Protein AF-A0A087TXL1-F1 (afdb_monomer_lite)

Foldseek 3Di:
DPPVVVVVVVVVVVVVVVVVVVVVVCCVPCVVVVVVVVVVVVVVVVVVCVVVVPDPVNVVVVVVCVVVCVVCVVPDLPDPVNVVVVD

Radius of gyration: 23.23 Å; chains: 1; bounding box: 55×32×51 Å

pLDDT: mean 94.06, std 5.56, range [60.81, 98.62]

Sequence (87 aa):
MKRQNVRTLSLIVCTFTYLLIGAAIFDALESENEQVQRNALHHVEGLLIQKYNISTEDYRIWSTVIIKGVPHKAGIQWKFAGAFYFA

Secondary structure (DSSP, 8-state):
--HHHHHHHHHHHHHHHHHHHHHHHHHHHHHHHHHHHHHHHHHHHHHHHHHHT--HHHHHHHHHHHHHHHHHHT--TTSHHHHHHH-

Organism: Stegodyphus mimosarum (NCBI:txid407821)

Structure (mmCIF, N/CA/C/O backbone):
data_AF-A0A087TXL1-F1
#
_entry.id   AF-A0A087TXL1-F1
#
loop_
_atom_site.group_PDB
_atom_site.id
_atom_site.type_symbol
_atom_site.label_atom_id
_atom_site.label_alt_id
_atom_site.label_comp_id
_atom_site.label_asym_id
_atom_site.label_entity_id
_atom_site.label_seq_id
_atom_site.pdbx_PDB_ins_code
_atom_site.Cartn_x
_atom_site.Cartn_y
_atom_site.Cartn_z
_atom_site.occupancy
_atom_site.B_iso_or_equiv
_atom_site.auth_seq_id
_atom_site.auth_comp_id
_atom_site.auth_asym_id
_atom_site.auth_atom_id
_atom_site.pdbx_PDB_model_num
ATOM 1 N N . MET A 1 1 ? 29.883 0.805 -33.627 1.00 60.81 1 MET A N 1
ATOM 2 C CA . MET A 1 1 ? 29.818 0.739 -32.144 1.00 60.81 1 MET A CA 1
ATOM 3 C C . MET A 1 1 ? 30.266 -0.638 -31.675 1.00 60.81 1 MET A C 1
ATOM 5 O O . MET A 1 1 ? 29.943 -1.611 -32.347 1.00 60.81 1 MET A O 1
ATOM 9 N N . LYS A 1 2 ? 30.996 -0.752 -30.553 1.00 81.88 2 LYS A N 1
ATOM 10 C CA . LYS A 1 2 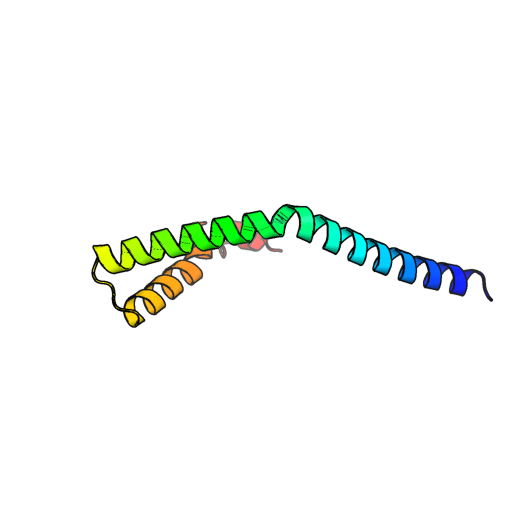? 31.343 -2.067 -29.979 1.00 81.88 2 LYS A CA 1
ATOM 11 C C . LYS A 1 2 ? 30.058 -2.847 -29.669 1.00 81.88 2 LYS A C 1
ATOM 13 O O . LYS A 1 2 ? 29.115 -2.276 -29.124 1.00 81.88 2 LYS A O 1
ATOM 18 N N . ARG A 1 3 ? 30.033 -4.146 -29.985 1.00 80.25 3 ARG A N 1
ATOM 19 C CA . ARG A 1 3 ? 28.866 -5.037 -29.809 1.00 80.25 3 ARG A CA 1
ATOM 20 C C . ARG A 1 3 ? 28.312 -5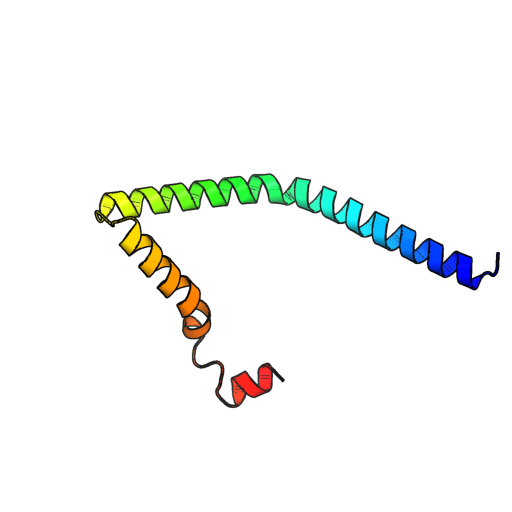.024 -28.376 1.00 80.25 3 ARG A C 1
ATOM 22 O O . ARG A 1 3 ? 27.106 -5.133 -28.187 1.00 80.25 3 ARG A O 1
ATOM 29 N N . GLN A 1 4 ? 29.182 -4.833 -27.381 1.00 78.62 4 GLN A N 1
ATOM 30 C CA . GLN A 1 4 ? 28.804 -4.692 -25.970 1.00 78.62 4 GLN A CA 1
ATOM 31 C C . GLN A 1 4 ? 27.961 -3.433 -25.714 1.00 78.62 4 GLN A C 1
ATOM 33 O O . GLN A 1 4 ? 26.921 -3.523 -25.073 1.00 78.62 4 GLN A O 1
ATOM 38 N N . ASN A 1 5 ? 28.346 -2.287 -26.281 1.00 85.81 5 ASN A N 1
ATOM 39 C CA . ASN A 1 5 ? 27.638 -1.018 -26.079 1.00 85.81 5 ASN A CA 1
ATOM 40 C C . ASN A 1 5 ? 26.242 -1.046 -26.711 1.00 85.81 5 ASN A C 1
ATOM 42 O O . ASN A 1 5 ? 25.299 -0.501 -26.147 1.00 85.81 5 ASN A O 1
ATOM 46 N N . VAL A 1 6 ? 26.105 -1.716 -27.861 1.00 92.69 6 VAL A N 1
ATOM 47 C CA . VAL A 1 6 ? 24.803 -1.928 -28.510 1.00 92.69 6 VAL A CA 1
ATOM 48 C C . VAL A 1 6 ? 23.912 -2.807 -27.635 1.00 92.69 6 VAL A C 1
ATOM 50 O O . VAL A 1 6 ? 22.783 -2.426 -27.360 1.00 92.69 6 VAL A O 1
ATOM 53 N N . ARG A 1 7 ? 24.430 -3.934 -27.121 1.00 92.75 7 ARG A N 1
ATOM 54 C CA . ARG A 1 7 ? 23.671 -4.825 -26.228 1.00 92.75 7 ARG A CA 1
ATOM 55 C C . ARG A 1 7 ? 23.171 -4.097 -24.978 1.00 92.75 7 ARG A C 1
ATOM 57 O O . ARG A 1 7 ? 22.007 -4.253 -24.624 1.00 92.75 7 ARG A O 1
ATOM 64 N N . THR A 1 8 ? 24.028 -3.318 -24.320 1.00 94.31 8 THR A N 1
ATOM 65 C CA . THR A 1 8 ? 23.642 -2.569 -23.116 1.00 94.31 8 THR A CA 1
ATOM 66 C C . THR A 1 8 ? 22.558 -1.542 -23.427 1.00 94.31 8 THR A C 1
ATOM 68 O O . THR A 1 8 ? 21.554 -1.491 -22.725 1.00 94.31 8 THR A O 1
ATOM 71 N N . LEU A 1 9 ? 22.711 -0.775 -24.509 1.00 94.31 9 LEU A N 1
ATOM 72 C CA . LEU A 1 9 ? 21.713 0.217 -24.906 1.00 94.31 9 LEU A CA 1
ATOM 73 C C . LEU A 1 9 ? 20.371 -0.436 -25.276 1.00 94.31 9 LEU A C 1
ATOM 75 O O . LEU A 1 9 ? 19.324 0.043 -24.853 1.00 94.31 9 LEU A O 1
ATOM 79 N N . SER A 1 10 ? 20.393 -1.562 -25.995 1.00 94.94 10 SER A N 1
ATOM 80 C CA . SER A 1 10 ? 19.184 -2.322 -26.329 1.00 94.94 10 SER A CA 1
ATOM 81 C C . SER A 1 10 ? 18.460 -2.845 -25.090 1.00 94.94 10 SER A C 1
ATOM 83 O O . SER A 1 10 ? 17.237 -2.773 -25.038 1.00 94.94 10 SER A O 1
ATOM 85 N N . LEU A 1 11 ? 19.191 -3.341 -24.084 1.00 96.62 11 LEU A N 1
ATOM 86 C CA . LEU A 1 11 ? 18.585 -3.785 -22.826 1.00 96.62 11 LEU A CA 1
ATOM 87 C C . LEU A 1 11 ? 17.943 -2.622 -22.073 1.00 96.62 11 LEU A C 1
ATOM 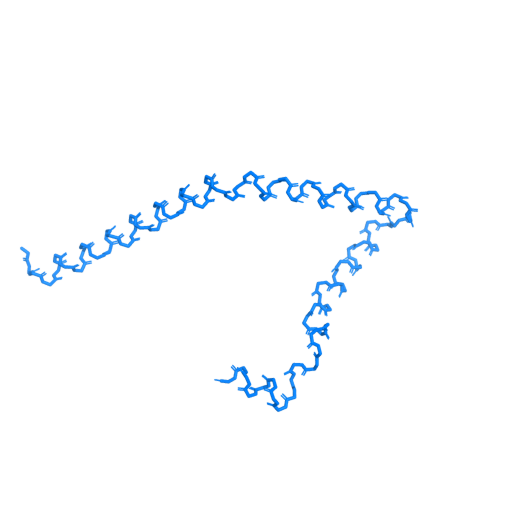89 O O . LEU A 1 11 ? 16.823 -2.767 -21.606 1.00 96.62 11 LEU A O 1
ATOM 93 N N . ILE A 1 12 ? 18.603 -1.464 -22.013 1.00 97.12 12 ILE A N 1
ATOM 94 C CA . ILE A 1 12 ? 18.043 -0.267 -21.372 1.00 97.12 12 ILE A CA 1
ATOM 95 C C . ILE A 1 12 ? 16.723 0.133 -22.043 1.00 97.12 12 ILE A C 1
ATOM 97 O O . ILE A 1 12 ? 15.712 0.295 -21.362 1.00 97.12 12 ILE A O 1
ATOM 101 N N . VAL A 1 13 ? 16.706 0.234 -23.375 1.00 97.94 13 VAL A N 1
ATOM 102 C CA . VAL A 1 13 ? 15.494 0.589 -24.134 1.00 97.94 13 VAL A CA 1
ATOM 103 C C . VAL A 1 13 ? 14.390 -0.459 -23.948 1.00 97.94 13 VAL A C 1
ATOM 105 O O . VAL A 1 13 ? 13.229 -0.102 -23.749 1.00 97.94 13 VAL A O 1
ATOM 108 N N . CYS A 1 14 ? 14.739 -1.748 -23.959 1.00 98.00 14 CYS A N 1
ATOM 109 C CA . CYS A 1 14 ? 13.795 -2.839 -23.712 1.00 98.00 14 CYS A CA 1
ATOM 110 C C . CYS A 1 14 ? 13.176 -2.748 -22.308 1.00 98.00 14 CYS A C 1
ATOM 112 O O . CYS A 1 14 ? 11.962 -2.821 -22.161 1.00 98.00 14 CYS A O 1
ATOM 114 N N . THR A 1 15 ? 13.981 -2.502 -21.274 1.00 98.19 15 THR A N 1
ATOM 115 C CA . THR A 1 15 ? 13.477 -2.356 -19.903 1.00 98.19 15 THR A CA 1
ATOM 116 C C . THR A 1 15 ? 12.552 -1.148 -19.770 1.00 98.19 15 THR A C 1
ATOM 118 O O . THR A 1 15 ? 11.486 -1.263 -19.173 1.00 98.19 15 THR A O 1
ATOM 121 N N . PHE A 1 16 ? 12.908 -0.001 -20.356 1.00 98.44 16 PHE A N 1
ATOM 122 C CA . PHE A 1 16 ? 12.034 1.176 -20.321 1.00 98.44 16 PHE A CA 1
ATOM 123 C C . PHE A 1 16 ? 10.707 0.930 -21.036 1.00 98.44 16 PHE A C 1
ATOM 125 O O . PHE A 1 16 ? 9.652 1.248 -20.495 1.00 98.44 16 PHE A O 1
ATOM 132 N N . THR A 1 17 ? 10.742 0.331 -22.226 1.00 98.12 17 THR A N 1
ATOM 133 C CA . THR A 1 17 ? 9.515 0.005 -22.969 1.00 98.12 17 THR A CA 1
ATOM 134 C C . THR A 1 17 ? 8.657 -1.021 -22.232 1.00 98.12 17 THR A C 1
ATOM 136 O O . THR A 1 17 ? 7.446 -0.839 -22.155 1.00 98.12 17 THR A O 1
ATOM 139 N N . TYR A 1 18 ? 9.264 -2.032 -21.607 1.00 98.31 18 TYR A N 1
ATOM 140 C CA . TYR A 1 18 ? 8.565 -2.994 -20.756 1.00 98.31 18 TYR A CA 1
ATOM 141 C C . TYR A 1 18 ? 7.850 -2.316 -19.579 1.00 98.31 18 TYR A C 1
ATOM 143 O O . TYR A 1 18 ? 6.677 -2.590 -19.338 1.00 98.31 18 TYR A O 1
ATOM 151 N N . LEU A 1 19 ? 8.523 -1.394 -18.879 1.00 98.62 19 LEU A N 1
ATOM 152 C CA . LEU A 1 19 ? 7.916 -0.641 -17.777 1.00 98.62 19 LEU A CA 1
ATOM 153 C C . LEU A 1 19 ? 6.759 0.248 -18.251 1.00 98.62 19 LEU A C 1
ATOM 155 O O . LEU A 1 19 ? 5.726 0.285 -17.591 1.00 98.62 19 LEU A O 1
ATOM 159 N N . LEU A 1 20 ? 6.901 0.929 -19.393 1.00 98.56 20 LEU A N 1
ATOM 160 C CA . LEU A 1 20 ? 5.845 1.787 -19.945 1.00 98.56 20 LEU A CA 1
ATOM 161 C C . LEU A 1 20 ? 4.609 0.984 -20.361 1.00 98.56 20 LEU A C 1
ATOM 163 O O . LEU A 1 20 ? 3.487 1.375 -20.049 1.00 98.56 20 LEU A O 1
ATOM 167 N N . ILE A 1 21 ? 4.812 -0.151 -21.034 1.00 98.62 21 ILE A N 1
ATOM 168 C CA . ILE A 1 21 ? 3.714 -1.042 -21.422 1.00 98.62 21 ILE A CA 1
ATOM 169 C C . ILE A 1 21 ? 3.049 -1.628 -20.174 1.00 98.62 21 ILE A C 1
ATOM 171 O O . ILE A 1 21 ? 1.825 -1.623 -20.083 1.00 98.62 21 ILE A O 1
ATOM 175 N N . GLY A 1 22 ? 3.839 -2.081 -19.196 1.00 98.44 22 GLY A N 1
ATOM 176 C CA . GLY A 1 22 ? 3.323 -2.570 -17.919 1.00 98.44 22 GLY A CA 1
ATOM 177 C C . GLY A 1 22 ? 2.470 -1.522 -17.208 1.00 98.44 22 GLY A C 1
ATOM 178 O O . GLY A 1 22 ? 1.358 -1.833 -16.797 1.00 98.44 22 GLY A O 1
ATOM 179 N N . ALA A 1 23 ? 2.939 -0.274 -17.133 1.00 98.44 23 ALA A N 1
ATOM 180 C CA . ALA A 1 23 ? 2.184 0.829 -16.543 1.00 98.44 23 ALA A CA 1
ATOM 181 C C . ALA A 1 23 ? 0.842 1.061 -17.256 1.00 98.44 23 ALA A C 1
ATOM 183 O O . ALA A 1 23 ? -0.176 1.178 -16.585 1.00 98.44 23 ALA A O 1
ATOM 184 N N . ALA A 1 24 ? 0.821 1.058 -18.593 1.00 98.38 24 ALA A N 1
ATOM 185 C CA . ALA A 1 24 ? -0.413 1.228 -19.360 1.00 98.38 24 ALA A CA 1
ATOM 186 C C . ALA A 1 24 ? -1.409 0.073 -19.150 1.00 98.38 24 ALA A C 1
ATOM 188 O O . ALA A 1 24 ? -2.612 0.302 -19.058 1.00 98.38 24 ALA A O 1
ATOM 189 N N . ILE A 1 25 ? -0.917 -1.166 -19.053 1.00 98.44 25 ILE A N 1
ATOM 190 C CA . ILE A 1 25 ? -1.762 -2.335 -18.775 1.00 98.44 25 ILE A CA 1
ATOM 191 C C . ILE A 1 25 ? -2.327 -2.265 -17.353 1.00 98.44 25 ILE A C 1
ATOM 193 O O . ILE A 1 25 ? -3.522 -2.472 -17.174 1.00 98.44 25 ILE A O 1
ATOM 197 N N . PHE A 1 26 ? -1.498 -1.967 -16.347 1.00 98.38 26 PHE A N 1
ATOM 198 C CA . PHE A 1 26 ? -1.970 -1.848 -14.965 1.00 98.38 26 PHE A CA 1
ATOM 199 C C . PHE A 1 26 ? -2.975 -0.709 -14.801 1.00 98.38 26 PHE A C 1
ATOM 201 O O . PHE A 1 26 ? -3.982 -0.898 -14.130 1.00 98.38 26 PHE A O 1
ATOM 208 N N . ASP A 1 27 ? -2.750 0.432 -15.453 1.00 97.88 27 ASP A N 1
ATOM 209 C CA . ASP A 1 27 ? -3.703 1.542 -15.452 1.00 97.88 27 ASP A CA 1
ATOM 210 C C . ASP A 1 27 ? -5.048 1.124 -16.062 1.00 97.88 27 ASP A C 1
ATOM 212 O O . ASP A 1 27 ? -6.092 1.308 -15.442 1.00 97.88 27 ASP A O 1
ATOM 216 N N . ALA A 1 28 ? -5.035 0.454 -17.219 1.00 97.62 28 ALA A N 1
ATOM 217 C CA . ALA A 1 28 ? -6.256 -0.014 -17.874 1.00 97.62 28 ALA A CA 1
ATOM 218 C C . ALA A 1 28 ? -7.028 -1.079 -17.071 1.00 97.62 28 ALA A C 1
ATOM 220 O O . ALA A 1 28 ? -8.237 -1.210 -17.252 1.00 97.62 28 ALA A O 1
ATOM 221 N N . LEU A 1 29 ? -6.349 -1.860 -16.224 1.00 97.94 29 LEU A N 1
ATOM 222 C CA . LEU A 1 29 ? -6.969 -2.958 -15.475 1.00 97.94 29 LEU A CA 1
ATOM 223 C C . LEU A 1 29 ? -7.374 -2.578 -14.046 1.00 97.94 29 LEU A C 1
ATOM 225 O O . LEU A 1 29 ? -8.401 -3.052 -13.569 1.00 97.94 29 LEU A O 1
ATOM 229 N N . GLU A 1 30 ? -6.587 -1.751 -13.356 1.00 98.12 30 GLU A N 1
ATOM 230 C CA . GLU A 1 30 ? -6.754 -1.521 -11.915 1.00 98.12 30 GLU A CA 1
ATOM 231 C C . GLU A 1 30 ? -7.296 -0.131 -11.558 1.00 98.12 30 GLU A C 1
ATOM 233 O O . GLU A 1 30 ? -7.871 0.020 -10.481 1.00 98.12 30 GLU A O 1
ATOM 238 N N . SER A 1 31 ? -7.175 0.879 -12.431 1.00 95.75 31 SER A N 1
ATOM 239 C CA . SER A 1 31 ? -7.530 2.269 -12.081 1.00 95.75 31 SER A CA 1
ATOM 240 C C . SER A 1 31 ? -9.006 2.444 -11.697 1.00 95.75 31 SER A C 1
ATOM 242 O O . SER A 1 31 ? -9.321 3.006 -10.643 1.00 95.75 31 SER A O 1
ATOM 244 N N . GLU A 1 32 ? -9.932 1.923 -12.507 1.00 97.06 32 GLU A N 1
ATOM 245 C CA . GLU A 1 32 ? -11.369 2.003 -12.217 1.00 97.06 32 GLU A CA 1
ATOM 246 C C . GLU A 1 32 ? -11.732 1.222 -10.949 1.00 97.06 32 GLU A C 1
ATOM 248 O O . GLU A 1 32 ? -12.494 1.700 -10.104 1.00 97.06 32 GLU A O 1
ATOM 253 N N . ASN A 1 33 ? -11.150 0.032 -10.791 1.00 96.56 33 ASN A N 1
ATOM 254 C CA . ASN A 1 33 ? -11.382 -0.837 -9.644 1.00 96.56 33 ASN A CA 1
ATOM 255 C C . ASN A 1 33 ? -10.914 -0.176 -8.335 1.00 96.56 33 ASN A C 1
ATOM 257 O O . ASN A 1 33 ? -11.650 -0.179 -7.345 1.00 96.56 33 ASN A O 1
ATOM 261 N N . GLU A 1 34 ? -9.736 0.456 -8.337 1.00 97.38 34 GLU A N 1
ATOM 262 C CA . GLU A 1 34 ? -9.227 1.217 -7.195 1.00 97.38 34 GLU A CA 1
ATOM 263 C C . GLU A 1 34 ? -10.189 2.351 -6.817 1.00 97.38 34 GLU A C 1
ATOM 265 O O . GLU A 1 34 ? -10.534 2.508 -5.642 1.00 97.38 34 GLU A O 1
ATOM 270 N N . GLN A 1 35 ? -10.672 3.118 -7.799 1.00 97.19 35 GLN A N 1
ATOM 271 C CA . GLN A 1 35 ? -11.588 4.226 -7.541 1.00 97.19 35 GLN A CA 1
ATOM 272 C C . GLN A 1 35 ? -12.921 3.743 -6.954 1.00 97.19 35 GLN A C 1
ATOM 274 O O . GLN A 1 35 ? -13.433 4.350 -6.008 1.00 97.19 35 GLN A O 1
ATOM 279 N N . VAL A 1 36 ? -13.481 2.646 -7.472 1.00 97.75 36 VAL A N 1
ATOM 280 C CA . VAL A 1 36 ? -14.718 2.047 -6.947 1.00 97.75 36 VAL A CA 1
ATOM 281 C C . VAL A 1 36 ? -14.525 1.576 -5.506 1.00 97.75 36 VAL A C 1
ATOM 283 O O . VAL A 1 36 ? -15.337 1.915 -4.641 1.00 97.75 36 VAL A O 1
ATOM 286 N N . GLN A 1 37 ? -13.441 0.853 -5.216 1.00 97.50 37 GLN A N 1
ATOM 287 C CA . GLN A 1 37 ? -13.143 0.383 -3.861 1.00 97.50 37 GLN A CA 1
ATOM 288 C C . GLN A 1 37 ? -12.921 1.544 -2.889 1.00 97.50 37 GLN A C 1
ATOM 290 O O . GLN A 1 37 ? -13.472 1.543 -1.787 1.00 97.50 37 GLN A O 1
ATOM 295 N N . ARG A 1 38 ? -12.173 2.569 -3.308 1.00 97.00 38 ARG A N 1
ATOM 296 C CA . ARG A 1 38 ? -11.945 3.793 -2.533 1.00 97.00 38 ARG A CA 1
ATOM 297 C C . ARG A 1 38 ? -13.261 4.491 -2.196 1.00 97.00 38 ARG A C 1
ATOM 299 O O . ARG A 1 38 ? -13.502 4.811 -1.034 1.00 97.00 38 ARG A O 1
ATOM 306 N N . ASN A 1 39 ? -14.129 4.687 -3.186 1.00 97.88 39 ASN A N 1
ATOM 307 C CA . ASN A 1 39 ? -15.434 5.316 -2.989 1.00 97.88 39 ASN A CA 1
ATOM 308 C C . ASN A 1 39 ? -16.322 4.502 -2.038 1.00 97.88 39 ASN A C 1
ATOM 310 O O . ASN A 1 39 ? -16.954 5.070 -1.149 1.00 97.88 39 ASN A O 1
ATOM 314 N N . ALA A 1 40 ? -16.346 3.176 -2.192 1.00 97.69 40 ALA A N 1
ATOM 315 C CA . ALA A 1 40 ? -17.105 2.288 -1.320 1.00 97.69 40 ALA A CA 1
ATOM 316 C C . ALA A 1 40 ? -16.611 2.353 0.135 1.00 97.69 40 ALA A C 1
ATOM 318 O O . ALA A 1 40 ? -17.423 2.463 1.056 1.00 97.69 40 ALA A O 1
ATOM 319 N N . LEU A 1 41 ? -15.291 2.348 0.349 1.00 96.75 41 LEU A N 1
ATOM 320 C CA . LEU A 1 41 ? -14.696 2.488 1.679 1.00 96.75 41 LEU A CA 1
ATOM 321 C C . LEU A 1 41 ? -15.028 3.842 2.310 1.00 96.75 41 LEU A C 1
ATOM 323 O O . LEU A 1 41 ? -15.482 3.865 3.451 1.00 96.75 41 LEU A O 1
ATOM 327 N N . HIS A 1 42 ? -14.892 4.945 1.567 1.00 96.12 42 HIS A N 1
ATOM 328 C CA . HIS A 1 42 ? -15.260 6.277 2.060 1.00 96.12 42 HIS A CA 1
ATOM 329 C C . HIS A 1 42 ? -16.751 6.402 2.383 1.00 96.12 42 HIS A C 1
ATOM 331 O O . HIS A 1 42 ? -17.132 7.074 3.342 1.00 96.12 42 HIS A O 1
ATOM 337 N N . HIS A 1 43 ? -17.612 5.734 1.616 1.00 97.69 43 HIS A N 1
ATOM 338 C CA . HIS A 1 43 ? -19.037 5.702 1.911 1.00 97.69 43 HIS A CA 1
ATOM 339 C C . HIS A 1 43 ? -19.320 4.984 3.239 1.00 97.69 43 HIS A C 1
ATOM 341 O O . HIS A 1 43 ? -20.016 5.522 4.099 1.00 97.69 43 HIS A O 1
ATOM 347 N N . VAL A 1 44 ? -18.742 3.795 3.440 1.00 96.50 44 VAL A N 1
ATOM 348 C CA . VAL A 1 44 ? -18.881 3.038 4.696 1.00 96.50 44 VAL A CA 1
ATOM 349 C C . VAL A 1 44 ? -18.290 3.807 5.879 1.00 96.50 44 VAL A C 1
ATOM 351 O O . VAL A 1 44 ? -18.908 3.868 6.940 1.00 96.50 44 VAL A O 1
ATOM 354 N N . GLU A 1 45 ? -17.127 4.429 5.698 1.00 94.25 45 GLU A N 1
ATOM 355 C CA . GLU A 1 45 ? -16.489 5.312 6.676 1.00 94.25 45 GLU A CA 1
ATOM 356 C C . GLU A 1 45 ? -17.440 6.432 7.124 1.00 94.25 45 GLU A C 1
ATOM 358 O O . GLU A 1 45 ? -17.702 6.570 8.321 1.00 94.25 45 GLU A O 1
ATOM 363 N N . GLY A 1 46 ? -18.026 7.175 6.179 1.00 95.62 46 GLY A N 1
ATOM 364 C CA . GLY A 1 46 ? -18.972 8.253 6.478 1.00 95.62 46 GLY A CA 1
ATOM 365 C C . GLY A 1 46 ? -20.216 7.766 7.226 1.00 95.62 46 GLY A C 1
ATOM 366 O O . GLY A 1 46 ? -20.631 8.388 8.208 1.00 95.62 46 GLY A O 1
ATOM 367 N N . LEU A 1 47 ? -20.768 6.613 6.828 1.00 97.06 47 LEU A N 1
ATOM 368 C CA . LEU A 1 47 ? -21.896 5.989 7.528 1.00 97.06 47 LEU A CA 1
ATOM 369 C C . LEU A 1 47 ? -21.554 5.653 8.985 1.00 97.06 47 LEU A C 1
ATOM 371 O O . LEU A 1 47 ? -22.381 5.864 9.871 1.00 97.06 47 LEU A O 1
ATOM 375 N N . LEU A 1 48 ? -20.351 5.138 9.253 1.00 95.88 48 LEU A N 1
ATOM 376 C CA . LEU A 1 48 ? -19.914 4.796 10.609 1.00 95.88 48 LEU A CA 1
ATOM 377 C C . LEU A 1 48 ? -19.691 6.045 11.465 1.00 95.88 48 LEU A C 1
ATOM 379 O O . LEU A 1 48 ? -20.163 6.088 12.601 1.00 95.88 48 LEU A O 1
ATOM 383 N N . ILE A 1 49 ? -19.030 7.066 10.916 1.00 96.44 49 ILE A N 1
ATOM 384 C CA . ILE A 1 49 ? -18.800 8.341 11.607 1.00 96.44 49 ILE A CA 1
ATOM 385 C C . ILE A 1 49 ? -20.134 8.957 12.037 1.00 96.44 49 ILE A C 1
ATOM 387 O O . ILE A 1 49 ? -20.295 9.316 13.204 1.00 96.44 49 ILE A O 1
ATOM 391 N N . GLN A 1 50 ? -21.116 9.005 11.131 1.00 96.56 50 GLN A N 1
ATOM 392 C CA . GLN A 1 50 ? -22.444 9.537 11.427 1.00 96.56 50 GLN A CA 1
ATOM 393 C C . GLN A 1 50 ? -23.205 8.664 12.434 1.00 96.56 50 GLN A C 1
ATOM 395 O O . GLN A 1 50 ? -23.779 9.183 13.390 1.00 96.56 50 GLN A O 1
ATOM 400 N N . LYS A 1 51 ? -23.202 7.337 12.250 1.00 97.50 51 LYS A N 1
ATOM 401 C CA . LYS A 1 51 ? -23.940 6.392 13.104 1.00 97.50 51 LYS A CA 1
ATOM 402 C C . LYS A 1 51 ? -23.476 6.423 14.560 1.00 97.50 51 LYS A C 1
ATOM 404 O O . LYS A 1 51 ? -24.299 6.265 15.457 1.00 97.50 51 LYS A O 1
ATOM 409 N N . TYR A 1 52 ? -22.176 6.593 14.785 1.00 96.50 52 TYR A N 1
ATOM 410 C CA . TYR A 1 52 ? -21.571 6.577 16.119 1.00 96.50 52 TYR A CA 1
ATOM 411 C C . TYR A 1 52 ? -21.192 7.970 16.634 1.00 96.50 52 TYR A C 1
ATOM 413 O O . TYR A 1 52 ? -20.605 8.067 17.708 1.00 96.50 52 TYR A O 1
ATOM 421 N N 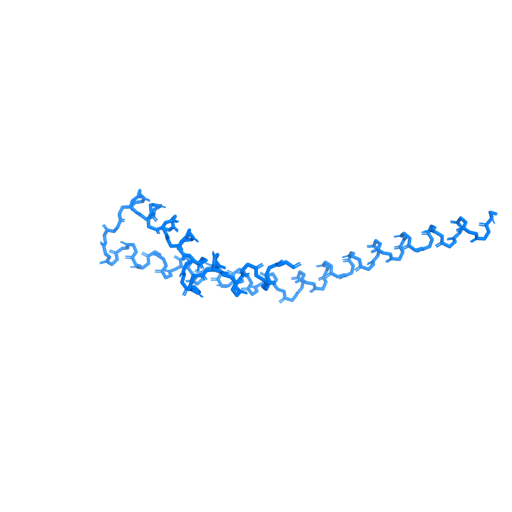. ASN A 1 53 ? -21.543 9.034 15.901 1.00 96.62 53 ASN A N 1
ATOM 422 C CA . ASN A 1 53 ? -21.236 10.423 16.247 1.00 96.62 53 ASN A CA 1
ATOM 423 C C . ASN A 1 53 ? -19.745 10.637 16.584 1.00 96.62 53 ASN A C 1
ATOM 425 O O . ASN A 1 53 ? -19.397 11.227 17.607 1.00 96.62 53 ASN A O 1
ATOM 429 N N . ILE A 1 54 ? -18.864 10.090 15.742 1.00 95.56 54 ILE A N 1
ATOM 430 C CA . ILE A 1 54 ? -17.410 10.130 15.942 1.00 95.56 54 ILE A CA 1
ATOM 431 C C . ILE A 1 54 ? -16.883 11.493 15.485 1.00 95.56 54 ILE A C 1
ATOM 43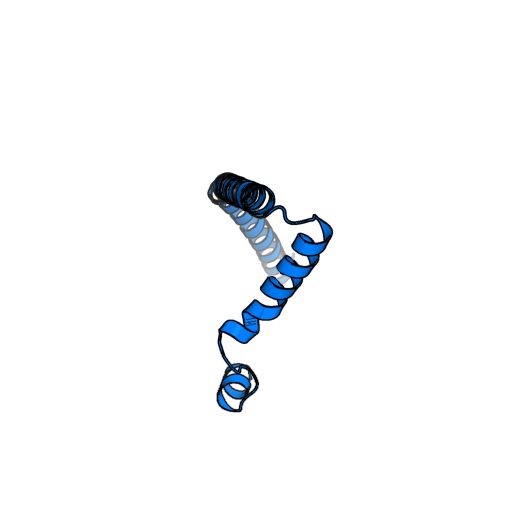3 O O . ILE A 1 54 ? -17.211 11.954 14.392 1.00 95.56 54 ILE A O 1
ATOM 437 N N . SER A 1 55 ? -16.045 12.137 16.300 1.00 95.75 55 SER A N 1
ATOM 438 C CA . SER A 1 55 ? -15.381 13.379 15.896 1.00 95.75 55 SER A CA 1
ATOM 439 C C . SER A 1 55 ? -14.264 13.114 14.877 1.00 95.75 55 SER A C 1
ATOM 441 O O . SER A 1 55 ? -13.684 12.028 14.824 1.00 95.75 55 SER A O 1
ATOM 443 N N . THR A 1 56 ? -13.905 14.115 14.074 1.00 93.25 56 THR A N 1
ATOM 444 C CA . THR A 1 56 ? -12.802 13.988 13.104 1.00 93.25 56 THR A CA 1
ATOM 445 C C . THR A 1 56 ? -11.461 13.686 13.778 1.00 93.25 56 THR A C 1
ATOM 447 O O . THR A 1 56 ? -10.654 12.931 13.233 1.00 93.25 56 THR A O 1
ATOM 450 N N . GLU A 1 57 ? -11.228 14.227 14.978 1.00 95.12 57 GLU A N 1
ATOM 451 C CA . GLU A 1 57 ? -10.016 13.942 15.750 1.00 95.12 57 GLU A CA 1
ATOM 452 C C . GLU A 1 57 ? -10.003 12.509 16.284 1.00 95.12 57 GLU A C 1
ATOM 454 O O . GLU A 1 57 ? -8.999 11.810 16.127 1.00 95.12 57 GLU A O 1
ATOM 459 N N . ASP A 1 58 ? -11.122 12.032 16.837 1.00 95.44 58 ASP A N 1
ATOM 460 C CA . ASP A 1 58 ? -11.225 10.656 17.332 1.00 95.44 58 ASP A CA 1
ATOM 461 C C . ASP A 1 58 ? -11.069 9.649 16.194 1.00 95.44 58 ASP A C 1
ATOM 463 O O . ASP A 1 58 ? -10.376 8.641 16.345 1.00 95.44 58 ASP A O 1
ATOM 467 N N . TYR A 1 59 ? -11.638 9.946 15.023 1.00 94.31 59 TYR A N 1
ATOM 468 C CA . TYR A 1 59 ? -11.461 9.128 13.830 1.00 94.31 59 TYR A CA 1
ATOM 469 C C . TYR A 1 59 ? -9.986 9.032 13.410 1.00 94.31 59 TYR A C 1
ATOM 471 O O . TYR A 1 59 ? -9.492 7.941 13.114 1.00 94.31 59 TYR A O 1
ATOM 479 N N . ARG A 1 60 ? -9.243 10.147 13.435 1.00 94.31 60 ARG A N 1
ATOM 480 C CA . ARG A 1 60 ? -7.807 10.172 13.109 1.00 94.31 60 ARG A CA 1
ATOM 481 C C . ARG A 1 60 ? -6.975 9.368 14.109 1.00 94.31 60 ARG A C 1
ATOM 483 O O . ARG A 1 60 ? -6.034 8.667 13.721 1.00 94.31 60 ARG A O 1
ATOM 490 N N . ILE A 1 61 ? -7.310 9.450 15.395 1.00 95.81 61 ILE A N 1
ATOM 491 C CA . ILE A 1 61 ? -6.661 8.644 16.434 1.00 95.81 61 ILE A CA 1
ATOM 492 C C . ILE A 1 61 ? -6.969 7.162 16.197 1.00 95.81 61 ILE A C 1
ATOM 494 O O . ILE A 1 61 ? -6.054 6.337 16.161 1.00 95.81 61 ILE A O 1
ATOM 498 N N . TRP A 1 62 ? -8.237 6.824 15.972 1.00 93.88 62 TRP A N 1
ATOM 499 C CA . TRP A 1 62 ? -8.692 5.455 15.759 1.00 93.88 62 TRP A CA 1
ATOM 500 C C . TRP A 1 62 ? -8.060 4.802 14.524 1.00 93.88 62 TRP A C 1
ATOM 502 O O . TRP A 1 62 ? -7.529 3.693 14.624 1.00 93.88 62 TRP A O 1
ATOM 512 N N . SER A 1 63 ? -8.017 5.501 13.386 1.00 93.00 63 SER A N 1
ATOM 513 C CA . SER A 1 63 ? -7.357 5.011 12.169 1.00 93.00 63 SER A CA 1
ATOM 514 C C . SER A 1 63 ? -5.861 4.780 12.392 1.00 93.00 63 SER A C 1
ATOM 516 O O . SER A 1 63 ? -5.329 3.738 12.003 1.00 93.00 63 SER A O 1
ATOM 518 N N . THR A 1 64 ? -5.192 5.681 13.118 1.00 95.19 64 THR A N 1
ATOM 519 C CA . THR A 1 64 ? -3.779 5.523 13.489 1.00 95.19 64 THR A CA 1
ATOM 520 C C . THR A 1 64 ? -3.556 4.268 14.334 1.00 95.19 64 THR A C 1
ATOM 522 O O . THR A 1 64 ? -2.615 3.516 14.074 1.00 95.19 64 THR A O 1
ATOM 525 N N . VAL A 1 65 ? -4.412 4.017 15.331 1.00 95.94 65 VAL A N 1
ATOM 526 C CA . VAL A 1 65 ? -4.328 2.812 16.172 1.00 95.94 65 VAL A CA 1
ATOM 527 C C . VAL A 1 65 ? -4.547 1.551 15.338 1.00 95.94 65 VAL A C 1
ATOM 529 O O . VAL A 1 65 ? -3.785 0.596 15.480 1.00 95.94 65 VAL A O 1
ATOM 532 N N . ILE A 1 66 ? -5.535 1.543 14.438 1.00 93.81 66 ILE A N 1
ATOM 533 C CA . ILE A 1 66 ? -5.807 0.390 13.572 1.00 93.81 66 ILE A CA 1
ATOM 534 C C . ILE A 1 66 ? -4.620 0.099 12.656 1.00 93.81 66 ILE A C 1
ATOM 536 O O . ILE A 1 66 ? -4.158 -1.042 12.637 1.00 93.81 66 ILE A O 1
ATOM 540 N N . ILE A 1 67 ? -4.110 1.106 11.936 1.00 94.12 67 ILE A N 1
ATOM 541 C CA . ILE A 1 67 ? -2.997 0.948 10.987 1.00 94.12 67 ILE A CA 1
ATOM 542 C C . ILE A 1 67 ? -1.748 0.445 11.718 1.00 94.12 67 ILE A C 1
ATOM 544 O O . ILE A 1 67 ? -1.139 -0.536 11.294 1.00 94.12 67 ILE A O 1
ATOM 548 N N . LYS A 1 68 ? -1.396 1.052 12.861 1.00 93.25 68 LYS A N 1
ATOM 549 C CA . LYS A 1 68 ? -0.249 0.607 13.673 1.00 93.25 68 LYS A CA 1
ATOM 550 C C . LYS A 1 68 ? -0.470 -0.762 14.317 1.00 93.25 68 LYS A C 1
ATOM 552 O O . LYS A 1 68 ? 0.493 -1.471 14.589 1.00 93.25 68 LYS A O 1
ATOM 557 N N . GLY A 1 69 ? -1.722 -1.149 14.545 1.00 92.44 69 GLY A N 1
ATOM 558 C CA . GLY A 1 69 ? -2.095 -2.444 15.103 1.00 92.44 69 GLY A CA 1
ATOM 559 C C . GLY A 1 69 ? -2.026 -3.608 14.109 1.00 92.44 69 GLY A C 1
ATOM 560 O O . GLY A 1 69 ? -1.906 -4.749 14.551 1.00 92.44 69 GLY A O 1
ATOM 561 N N . VAL A 1 70 ? -2.072 -3.360 12.791 1.00 92.81 70 VAL A N 1
ATOM 562 C CA . VAL A 1 70 ? -2.035 -4.404 11.741 1.00 92.81 70 VAL A CA 1
ATOM 563 C C . VAL A 1 70 ? -0.924 -5.448 11.950 1.00 92.81 70 VAL A C 1
ATOM 565 O O . VAL A 1 70 ? -1.265 -6.630 12.021 1.00 92.81 70 VAL A O 1
ATOM 568 N N . PRO A 1 71 ? 0.367 -5.087 12.114 1.00 87.62 71 PRO A N 1
ATOM 569 C CA . PRO A 1 71 ? 1.432 -6.081 12.293 1.00 87.62 71 PRO A CA 1
ATOM 570 C C . PRO A 1 71 ? 1.266 -6.931 13.562 1.00 87.62 71 PRO A C 1
ATOM 572 O O . PRO A 1 71 ? 1.686 -8.085 13.595 1.00 87.62 71 PRO A O 1
ATOM 575 N N . HIS A 1 72 ? 0.617 -6.392 14.597 1.00 87.75 72 HIS A N 1
ATOM 576 C CA . HIS A 1 72 ? 0.381 -7.092 15.859 1.00 87.75 72 HIS A CA 1
ATOM 577 C C . HIS A 1 72 ? -0.817 -8.053 15.799 1.00 87.75 72 HIS A C 1
ATOM 579 O O . HIS A 1 72 ? -0.871 -9.003 16.580 1.00 87.75 72 HIS A O 1
ATOM 585 N N . LYS A 1 73 ? -1.752 -7.867 14.852 1.00 87.62 73 LYS A N 1
ATOM 586 C CA . LYS A 1 73 ? -2.869 -8.808 14.626 1.00 87.62 73 LYS A CA 1
ATOM 587 C C . LYS A 1 73 ? -2.395 -10.171 14.127 1.00 87.62 73 LYS A C 1
ATOM 589 O O . LYS A 1 73 ? -3.037 -11.173 14.414 1.00 87.62 73 LYS A O 1
ATOM 594 N N . ALA A 1 74 ? -1.265 -10.216 13.422 1.00 84.19 74 ALA A N 1
ATOM 595 C CA . ALA A 1 74 ? -0.669 -11.453 12.922 1.00 84.19 74 ALA A CA 1
ATOM 596 C C . ALA A 1 74 ? 0.091 -12.249 14.010 1.00 84.19 74 ALA A C 1
ATOM 598 O O . ALA A 1 74 ? 0.749 -13.242 13.709 1.00 84.19 74 ALA A O 1
ATOM 599 N N . GLY A 1 75 ? 0.021 -11.818 15.275 1.00 87.31 75 GLY A N 1
ATOM 600 C CA . GLY A 1 75 ? 0.705 -12.436 16.407 1.00 87.31 75 GLY A CA 1
ATOM 601 C C . GLY A 1 75 ? 2.069 -11.809 16.708 1.00 87.31 75 GLY A C 1
ATOM 602 O O . GLY A 1 75 ? 2.402 -10.715 16.251 1.00 87.31 75 GLY A O 1
ATOM 603 N N . ILE A 1 76 ? 2.865 -12.494 17.532 1.00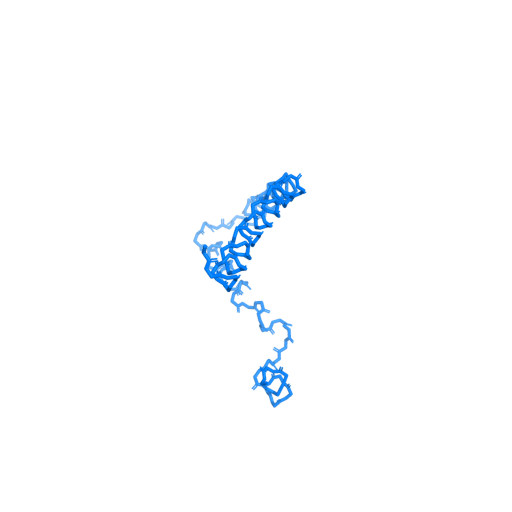 86.62 76 ILE A N 1
ATOM 604 C CA . ILE A 1 76 ? 4.163 -11.986 17.996 1.00 86.62 76 ILE A CA 1
ATOM 605 C C . ILE A 1 76 ? 5.227 -12.233 16.919 1.00 86.62 76 ILE A C 1
ATOM 607 O O . ILE A 1 76 ? 5.800 -13.318 16.855 1.00 86.62 76 ILE A O 1
ATOM 611 N N . GLN A 1 77 ? 5.514 -11.210 16.112 1.00 89.69 77 GLN A N 1
ATOM 612 C CA . GLN A 1 77 ? 6.470 -11.302 14.998 1.00 89.69 77 GLN A CA 1
ATOM 613 C C . GLN A 1 77 ? 7.937 -11.401 15.450 1.00 89.69 77 GLN A C 1
ATOM 615 O O . GLN A 1 77 ? 8.725 -12.112 14.843 1.00 89.69 77 GLN A O 1
ATOM 620 N N . TRP A 1 78 ? 8.317 -10.752 16.556 1.00 88.38 78 TRP A N 1
ATOM 621 C CA . TRP A 1 78 ? 9.719 -10.675 17.006 1.00 88.38 78 TRP A CA 1
ATOM 622 C C . TRP A 1 78 ? 10.093 -11.701 18.084 1.00 88.38 78 TRP A C 1
ATOM 624 O O . TRP A 1 78 ? 10.858 -11.425 19.004 1.00 88.38 78 TRP A O 1
ATOM 634 N N . LYS A 1 79 ? 9.544 -12.912 17.978 1.00 90.44 79 LYS A N 1
ATOM 635 C CA . LYS A 1 79 ? 10.070 -14.103 18.666 1.00 90.44 79 LYS A CA 1
ATOM 636 C C . LYS A 1 79 ? 10.983 -14.879 17.721 1.00 90.44 79 LYS A C 1
ATOM 638 O O . LYS A 1 79 ? 10.959 -14.633 16.524 1.00 90.44 79 LYS A O 1
ATOM 643 N N . PHE A 1 80 ? 11.736 -15.848 18.246 1.00 93.19 80 PHE A N 1
ATOM 644 C CA . PHE A 1 80 ? 12.719 -16.621 17.475 1.00 93.19 80 PHE A CA 1
ATOM 645 C C . PHE A 1 80 ? 12.210 -17.086 16.099 1.00 93.19 80 PHE A C 1
ATOM 647 O O . PHE A 1 80 ? 12.869 -16.813 15.111 1.00 93.19 80 PHE A O 1
ATOM 654 N N . ALA A 1 81 ? 11.027 -17.709 16.007 1.00 93.00 81 ALA A N 1
ATOM 655 C CA . ALA A 1 81 ? 10.495 -18.203 14.730 1.00 93.00 81 ALA A CA 1
ATOM 656 C C . ALA A 1 81 ? 10.219 -17.089 13.702 1.00 93.00 81 ALA A C 1
ATOM 658 O O . ALA A 1 81 ? 10.528 -17.254 12.527 1.00 93.00 81 ALA A O 1
ATOM 659 N N . GLY A 1 82 ? 9.662 -15.954 14.135 1.00 92.75 82 GLY A N 1
ATOM 660 C CA . GLY A 1 82 ? 9.397 -14.826 13.239 1.00 92.75 82 GLY A CA 1
ATOM 661 C C . GLY A 1 82 ? 10.664 -14.040 12.895 1.00 92.75 82 GLY A C 1
ATOM 662 O O . GLY A 1 82 ? 10.852 -13.659 11.746 1.00 92.75 82 GLY A O 1
ATOM 663 N N . ALA A 1 83 ? 11.591 -13.901 13.847 1.00 94.44 83 ALA A N 1
ATOM 664 C CA . ALA A 1 83 ? 12.917 -13.344 13.593 1.00 94.44 83 ALA A CA 1
ATOM 665 C C . ALA A 1 83 ? 13.740 -14.228 12.638 1.00 94.44 83 ALA A C 1
ATOM 667 O O . ALA A 1 83 ? 14.458 -13.704 11.798 1.00 94.44 83 ALA A O 1
ATOM 668 N N . PHE A 1 84 ? 13.602 -15.554 12.737 1.00 94.12 84 PHE A N 1
ATOM 669 C CA . PHE A 1 84 ? 14.226 -16.516 11.830 1.00 94.12 84 PHE A CA 1
ATOM 670 C C . PHE A 1 84 ? 13.597 -16.483 10.434 1.00 94.12 84 PHE A C 1
ATOM 672 O O . PHE A 1 84 ? 14.326 -16.532 9.460 1.00 94.12 84 PHE A O 1
ATOM 679 N N . TYR A 1 85 ? 12.269 -16.364 10.320 1.00 93.25 85 TYR A N 1
ATOM 680 C CA . TYR A 1 85 ? 11.601 -16.174 9.025 1.00 93.25 85 TYR A CA 1
ATOM 681 C C . TYR A 1 85 ? 12.015 -14.866 8.330 1.00 93.25 85 TYR A C 1
ATOM 683 O O . TYR A 1 85 ? 12.051 -14.803 7.106 1.00 93.25 85 TYR A O 1
ATOM 691 N N . PHE A 1 86 ? 12.285 -13.814 9.106 1.00 93.81 86 PHE A N 1
ATOM 692 C CA . PHE A 1 86 ? 12.701 -12.517 8.577 1.00 93.81 86 PHE A CA 1
ATOM 693 C C . PHE A 1 86 ? 14.149 -12.495 8.053 1.00 93.81 86 PHE A C 1
ATOM 695 O O . PHE A 1 86 ? 14.439 -11.696 7.163 1.00 93.81 86 PHE A O 1
ATOM 702 N N . ALA A 1 87 ? 15.042 -13.309 8.627 1.00 91.12 87 ALA A N 1
ATOM 703 C CA . ALA A 1 87 ? 16.467 -13.369 8.281 1.00 91.12 87 ALA A CA 1
ATOM 704 C C . ALA A 1 87 ? 16.724 -14.160 6.989 1.00 91.12 87 ALA A C 1
ATOM 706 O O . ALA A 1 87 ? 17.594 -13.708 6.210 1.00 91.12 87 ALA A O 1
#